Protein AF-A0A3R7QBM5-F1 (afdb_monomer_lite)

Structure (mmCIF, N/CA/C/O backbone):
data_AF-A0A3R7QBM5-F1
#
_entry.id   AF-A0A3R7QBM5-F1
#
loop_
_atom_site.group_PDB
_atom_site.id
_atom_site.type_symbol
_atom_site.label_atom_id
_atom_site.label_alt_id
_atom_site.label_comp_id
_atom_site.label_asym_id
_atom_site.label_entity_id
_atom_site.label_seq_id
_atom_site.pdbx_PDB_ins_code
_atom_site.Cartn_x
_atom_site.Cartn_y
_atom_site.Cartn_z
_atom_site.occupancy
_atom_site.B_iso_or_equiv
_atom_site.auth_seq_id
_atom_site.auth_comp_id
_atom_site.auth_asym_id
_atom_site.auth_atom_id
_atom_site.pdbx_PDB_model_num
ATOM 1 N N . MET A 1 1 ? -7.820 -0.846 78.772 1.00 35.69 1 MET A N 1
ATOM 2 C CA . MET A 1 1 ? -8.471 -0.687 77.453 1.00 35.69 1 MET A CA 1
ATOM 3 C C . MET A 1 1 ? -7.367 -0.637 76.406 1.00 35.69 1 MET A C 1
ATOM 5 O O . MET A 1 1 ? -6.556 0.274 76.469 1.00 35.69 1 MET A O 1
ATOM 9 N N . LYS A 1 2 ? -7.233 -1.664 75.554 1.00 39.41 2 LYS A N 1
ATOM 10 C CA . LYS A 1 2 ? -6.201 -1.729 74.503 1.00 39.41 2 LYS A CA 1
ATOM 11 C C . LYS A 1 2 ? -6.844 -1.338 73.176 1.00 39.41 2 LYS A C 1
ATOM 13 O O . LYS A 1 2 ? -7.669 -2.077 72.651 1.00 39.41 2 LYS A O 1
ATOM 18 N N . THR A 1 3 ? -6.501 -0.156 72.689 1.00 47.09 3 THR A N 1
ATOM 19 C CA . THR A 1 3 ? -6.939 0.391 71.407 1.00 47.09 3 THR A CA 1
ATOM 20 C C . THR A 1 3 ? -6.152 -0.305 70.298 1.00 47.09 3 THR A C 1
ATOM 22 O O . THR A 1 3 ? -4.968 -0.038 70.112 1.00 47.09 3 THR A O 1
ATOM 25 N N . SER A 1 4 ? -6.784 -1.246 69.595 1.00 49.91 4 SER A N 1
ATOM 26 C CA . SER A 1 4 ? -6.208 -1.844 68.388 1.00 49.91 4 SER A CA 1
ATOM 27 C C . SER A 1 4 ? -6.350 -0.866 67.225 1.00 49.91 4 SER A C 1
ATOM 29 O O . SER A 1 4 ? -7.455 -0.595 66.763 1.00 49.91 4 SER A O 1
ATOM 31 N N . LEU A 1 5 ? -5.219 -0.337 66.763 1.00 55.00 5 LEU A N 1
ATOM 32 C CA . LEU A 1 5 ? -5.103 0.414 65.517 1.00 55.00 5 LEU A CA 1
ATOM 33 C C . LEU A 1 5 ? -5.182 -0.567 64.341 1.00 55.00 5 LEU A C 1
ATOM 35 O O . LEU A 1 5 ? -4.254 -1.338 64.104 1.00 55.00 5 LEU A O 1
ATOM 39 N N . LEU A 1 6 ? -6.299 -0.543 63.612 1.00 54.53 6 LEU A N 1
ATOM 40 C CA . LEU A 1 6 ? -6.401 -1.177 62.300 1.00 54.53 6 LEU A CA 1
ATOM 41 C C . LEU A 1 6 ? -5.617 -0.337 61.284 1.00 54.53 6 LEU A C 1
ATOM 43 O O . LEU A 1 6 ? -6.051 0.741 60.885 1.00 54.53 6 LEU A O 1
ATOM 47 N N . PHE A 1 7 ? -4.466 -0.849 60.858 1.00 49.22 7 PHE A N 1
ATOM 48 C CA . PHE A 1 7 ? -3.765 -0.370 59.671 1.00 49.22 7 PHE A CA 1
ATOM 49 C C . PHE A 1 7 ? -4.518 -0.850 58.420 1.00 49.22 7 PHE A C 1
ATOM 51 O O . PHE A 1 7 ? -4.496 -2.037 58.098 1.00 49.22 7 PHE A O 1
ATOM 58 N N . LEU A 1 8 ? -5.181 0.065 57.705 1.00 57.47 8 LEU A N 1
ATOM 59 C CA . LEU A 1 8 ? -5.622 -0.179 56.330 1.00 57.47 8 LEU A CA 1
ATOM 60 C C . LEU A 1 8 ? -4.413 -0.040 55.398 1.00 57.47 8 LEU A C 1
ATOM 62 O O . LEU A 1 8 ? -3.923 1.063 55.163 1.00 57.47 8 LEU A O 1
ATOM 66 N N . ALA A 1 9 ? -3.940 -1.157 54.851 1.00 60.88 9 ALA A N 1
ATOM 67 C CA . ALA A 1 9 ? -3.005 -1.146 53.736 1.00 60.88 9 ALA A CA 1
ATOM 68 C C . ALA A 1 9 ? -3.774 -0.808 52.447 1.00 60.88 9 ALA A C 1
ATOM 70 O O . ALA A 1 9 ? -4.505 -1.642 51.915 1.00 60.88 9 ALA A O 1
ATOM 71 N N . LEU A 1 10 ? -3.626 0.424 51.949 1.00 57.50 10 LEU A N 1
ATOM 72 C CA . LEU A 1 10 ? -4.035 0.786 50.591 1.00 57.50 10 LEU A CA 1
ATOM 73 C C . LEU A 1 10 ? -3.045 0.140 49.608 1.00 57.50 10 LEU A C 1
ATOM 75 O O . LEU A 1 10 ? -1.948 0.649 49.384 1.00 57.50 10 LEU A O 1
ATOM 79 N N . THR A 1 11 ? -3.411 -0.996 49.023 1.00 62.44 11 THR A N 1
ATOM 80 C CA . THR A 1 11 ? -2.693 -1.549 47.872 1.00 62.44 11 THR A CA 1
ATOM 81 C C . THR A 1 11 ? -3.053 -0.732 46.634 1.00 62.44 11 THR A C 1
ATOM 83 O O . THR A 1 11 ? -4.161 -0.848 46.108 1.00 62.44 11 THR A O 1
ATOM 86 N N . ALA A 1 12 ? -2.128 0.105 46.165 1.00 61.88 12 ALA A N 1
ATOM 87 C CA . ALA A 1 12 ? -2.228 0.716 44.847 1.00 61.88 12 ALA A CA 1
ATOM 88 C C . ALA A 1 12 ? -2.114 -0.394 43.788 1.00 61.88 12 ALA A C 1
ATOM 90 O O . ALA A 1 12 ? -1.044 -0.969 43.593 1.00 61.88 12 ALA A O 1
ATOM 91 N N . PHE A 1 13 ? -3.222 -0.723 43.122 1.00 53.91 13 PHE A N 1
ATOM 92 C CA . PHE A 1 13 ? -3.190 -1.544 41.915 1.00 53.91 13 PHE A CA 1
ATOM 93 C C . PHE A 1 13 ? -2.553 -0.710 40.804 1.00 53.91 13 PHE A C 1
ATOM 95 O O . PHE A 1 13 ? -3.222 0.089 40.153 1.00 53.91 13 PHE A O 1
ATOM 102 N N . VAL A 1 14 ? -1.247 -0.871 40.599 1.00 60.59 14 VAL A N 1
ATOM 103 C CA . VAL A 1 14 ? -0.618 -0.452 39.348 1.00 60.59 14 VAL A CA 1
ATOM 104 C C . VAL A 1 14 ? -1.193 -1.381 38.286 1.00 60.59 14 VAL A C 1
ATOM 106 O O . VAL A 1 14 ? -0.885 -2.573 38.274 1.00 60.59 14 VAL A O 1
ATOM 109 N N . ALA A 1 15 ? -2.093 -0.870 37.445 1.00 60.19 15 ALA A N 1
ATOM 110 C CA . ALA A 1 15 ? -2.454 -1.557 36.218 1.00 60.19 15 ALA A CA 1
ATOM 111 C C . ALA A 1 15 ? -1.154 -1.705 35.425 1.00 60.19 15 ALA A C 1
ATOM 113 O O . ALA A 1 15 ? -0.627 -0.729 34.901 1.00 60.19 15 ALA A O 1
ATOM 114 N N . ALA A 1 16 ? -0.564 -2.898 35.447 1.00 56.47 16 ALA A N 1
ATOM 115 C CA . ALA A 1 16 ? 0.567 -3.201 34.597 1.00 56.47 16 ALA A CA 1
ATOM 116 C C . ALA A 1 16 ? 0.051 -3.105 33.161 1.00 56.47 16 ALA A C 1
ATOM 118 O O . ALA A 1 16 ? -0.663 -4.007 32.713 1.00 56.47 16 ALA A O 1
ATOM 119 N N . ASP A 1 17 ? 0.350 -1.994 32.486 1.00 64.38 17 ASP A N 1
ATOM 120 C CA . ASP A 1 17 ? 0.131 -1.848 31.053 1.00 64.38 17 ASP A CA 1
ATOM 121 C C . ASP A 1 17 ? 0.851 -3.014 30.382 1.00 64.38 17 ASP A C 1
ATOM 123 O O . ASP A 1 17 ? 2.082 -3.094 30.338 1.00 64.38 17 ASP A O 1
ATOM 127 N N . LYS A 1 18 ? 0.066 -4.005 29.959 1.00 82.56 18 LYS A N 1
ATOM 128 C CA . LYS A 1 18 ? 0.596 -5.157 29.247 1.00 82.56 18 LYS A CA 1
ATOM 129 C C . LYS A 1 18 ? 1.161 -4.640 27.933 1.00 82.56 18 LYS A C 1
ATOM 131 O O . LYS A 1 18 ? 0.502 -3.874 27.234 1.00 82.56 18 LYS A O 1
ATOM 136 N N . ILE A 1 19 ? 2.372 -5.079 27.610 1.00 88.12 19 ILE A N 1
ATOM 137 C CA . ILE A 1 19 ? 3.009 -4.781 26.328 1.00 88.12 19 ILE A CA 1
ATOM 138 C C . ILE A 1 19 ? 2.036 -5.190 25.203 1.00 88.12 19 ILE A C 1
ATOM 140 O O . ILE A 1 19 ? 1.515 -6.311 25.261 1.00 88.12 19 ILE A O 1
ATOM 144 N N . PRO A 1 20 ? 1.757 -4.314 24.217 1.00 91.06 20 PRO A N 1
ATOM 145 C CA . PRO A 1 20 ? 0.873 -4.651 23.108 1.00 91.06 20 PRO A CA 1
ATOM 146 C C . PRO A 1 20 ? 1.364 -5.876 22.332 1.00 91.06 20 PRO A C 1
ATOM 148 O O . PRO A 1 20 ? 2.563 -6.092 22.181 1.00 91.06 20 PRO A O 1
ATOM 151 N N . ASP A 1 21 ? 0.432 -6.655 21.792 1.00 92.12 21 ASP A N 1
ATOM 152 C CA . ASP A 1 21 ? 0.699 -7.909 21.074 1.00 92.12 21 ASP A CA 1
ATOM 153 C C . ASP A 1 21 ? 1.535 -7.741 19.795 1.00 92.12 21 ASP A C 1
ATOM 155 O O . ASP A 1 21 ? 2.274 -8.647 19.414 1.00 92.12 21 ASP A O 1
ATOM 159 N N . PHE A 1 22 ? 1.464 -6.575 19.154 1.00 92.56 22 PHE A N 1
ATOM 160 C CA . PHE A 1 22 ? 2.282 -6.235 17.989 1.00 92.56 22 PHE A CA 1
ATOM 161 C C . PHE A 1 22 ? 3.742 -5.877 18.335 1.00 92.56 22 PHE A C 1
ATOM 163 O O . PHE A 1 22 ? 4.554 -5.708 17.425 1.00 92.56 22 PHE A O 1
ATOM 170 N N . VAL A 1 23 ? 4.102 -5.763 19.621 1.00 94.81 23 VAL A N 1
ATOM 171 C CA . VAL A 1 23 ? 5.487 -5.548 20.069 1.00 94.81 23 VAL A CA 1
ATOM 172 C C . VAL A 1 23 ? 6.115 -6.900 20.402 1.00 94.81 23 VAL A C 1
ATOM 174 O O . VAL A 1 23 ? 5.892 -7.473 21.468 1.00 94.81 23 VAL A O 1
ATOM 177 N N . VAL A 1 24 ? 6.924 -7.411 19.474 1.00 93.94 24 VAL A N 1
ATOM 178 C CA . VAL A 1 24 ? 7.514 -8.753 19.557 1.00 93.94 24 VAL A CA 1
ATOM 179 C C . VAL A 1 24 ? 9.024 -8.663 19.824 1.00 93.94 24 VAL A C 1
ATOM 181 O O . VAL A 1 24 ? 9.701 -7.850 19.192 1.00 93.94 24 VAL A O 1
ATOM 184 N N . PRO A 1 25 ? 9.590 -9.484 20.733 1.00 96.06 25 PRO A N 1
ATOM 185 C CA . PRO A 1 25 ? 11.034 -9.534 20.952 1.00 96.06 25 PRO A CA 1
ATOM 186 C C . PRO A 1 25 ? 11.817 -9.967 19.704 1.00 96.06 25 PRO A C 1
ATOM 188 O O . PRO A 1 25 ? 11.382 -10.842 18.959 1.00 96.06 25 PRO A O 1
ATOM 191 N N . GLY A 1 26 ? 13.031 -9.436 19.541 1.00 96.12 26 GLY A N 1
ATOM 192 C CA . GLY A 1 26 ? 13.956 -9.824 18.473 1.00 96.12 26 GLY A CA 1
ATOM 193 C C . GLY A 1 26 ? 14.118 -8.759 17.389 1.00 96.12 26 GLY A C 1
ATOM 194 O O . GLY A 1 26 ? 13.869 -7.579 17.616 1.00 96.12 26 GLY A O 1
ATOM 195 N N . LYS A 1 27 ? 14.609 -9.182 16.220 1.00 96.38 27 LYS A N 1
ATOM 196 C CA . LYS A 1 27 ? 14.750 -8.339 15.023 1.00 96.38 27 LYS A CA 1
ATOM 197 C C . LYS A 1 27 ? 13.668 -8.700 14.008 1.00 96.38 27 LYS A C 1
ATOM 199 O O . LYS A 1 27 ? 13.160 -9.820 14.034 1.00 96.38 27 LYS A O 1
ATOM 204 N N . CYS A 1 28 ? 13.370 -7.782 13.089 1.00 96.06 28 CYS A N 1
ATOM 205 C CA . CYS A 1 28 ? 12.503 -8.076 11.951 1.00 96.06 28 CYS A CA 1
ATOM 206 C C . CYS A 1 28 ? 13.037 -9.285 11.159 1.00 96.06 28 CYS A C 1
ATOM 208 O O . CYS A 1 28 ? 14.259 -9.422 11.011 1.00 96.06 28 CYS A O 1
ATOM 210 N N . PRO A 1 29 ? 12.152 -10.168 10.661 1.00 96.06 29 PRO A N 1
ATOM 211 C CA . PRO A 1 29 ? 12.565 -11.292 9.835 1.00 96.06 29 PRO A CA 1
ATOM 212 C C . PRO A 1 29 ? 13.243 -10.791 8.560 1.00 96.06 29 PRO A C 1
ATOM 214 O O . PRO A 1 29 ? 12.874 -9.755 8.008 1.00 96.06 29 PRO A O 1
ATOM 217 N N . HIS A 1 30 ? 14.230 -11.543 8.082 1.00 96.12 30 HIS A N 1
ATOM 218 C CA . HIS A 1 30 ? 14.859 -11.239 6.806 1.00 96.12 30 HIS A CA 1
ATOM 219 C C . HIS A 1 30 ? 13.891 -11.561 5.661 1.00 96.12 30 HIS A C 1
ATOM 221 O O . HIS A 1 30 ? 13.428 -12.695 5.538 1.00 96.12 30 HIS A O 1
ATOM 227 N N . VAL A 1 31 ? 13.609 -10.560 4.830 1.00 95.94 31 VAL A N 1
ATOM 228 C CA . VAL A 1 31 ? 12.836 -10.672 3.591 1.00 95.94 31 VAL A CA 1
ATOM 229 C C . VAL A 1 31 ? 13.765 -10.288 2.443 1.00 95.94 31 VAL A C 1
ATOM 231 O O . VAL A 1 31 ? 14.516 -9.320 2.559 1.00 95.94 31 VAL A O 1
ATOM 234 N N . ASP A 1 32 ? 13.733 -11.035 1.339 1.00 95.81 32 ASP A N 1
ATOM 235 C CA . ASP A 1 32 ? 14.510 -10.702 0.138 1.00 95.81 32 ASP A CA 1
ATOM 236 C C . ASP A 1 32 ? 13.849 -9.546 -0.632 1.00 95.81 32 ASP A C 1
ATOM 238 O O . ASP A 1 32 ? 13.216 -9.721 -1.676 1.00 95.81 32 ASP A O 1
ATOM 242 N N . GLU A 1 33 ? 13.950 -8.348 -0.056 1.00 95.75 33 GLU A N 1
ATOM 243 C CA . GLU A 1 33 ? 13.311 -7.131 -0.555 1.00 95.75 33 GLU A CA 1
ATOM 244 C C . GLU A 1 33 ? 13.744 -6.799 -1.984 1.00 95.75 33 GLU A C 1
ATOM 246 O O . GLU A 1 33 ? 12.908 -6.463 -2.819 1.00 95.75 33 GLU A O 1
ATOM 251 N N . ARG A 1 34 ? 15.034 -6.961 -2.305 1.00 96.12 34 ARG A N 1
ATOM 252 C CA . ARG A 1 34 ? 15.571 -6.613 -3.627 1.00 96.12 34 ARG A CA 1
ATOM 253 C C . ARG A 1 34 ? 14.957 -7.458 -4.732 1.00 96.12 34 ARG A C 1
ATOM 255 O O . ARG A 1 34 ? 14.436 -6.893 -5.695 1.00 96.12 34 ARG A O 1
ATOM 262 N N . SER A 1 35 ? 14.986 -8.780 -4.585 1.00 97.31 35 SER A N 1
ATOM 263 C CA . SER A 1 35 ? 14.428 -9.677 -5.598 1.00 97.31 35 SER A CA 1
ATOM 264 C C . SER A 1 35 ? 12.923 -9.457 -5.765 1.00 97.31 35 SER A C 1
ATOM 266 O O . SER A 1 35 ? 12.428 -9.384 -6.892 1.00 97.31 35 SER A O 1
ATOM 268 N N . LEU A 1 36 ? 12.191 -9.293 -4.656 1.00 96.25 36 LEU A N 1
ATOM 269 C CA . LEU A 1 36 ? 10.751 -9.024 -4.688 1.00 96.25 36 LEU A CA 1
ATOM 270 C C . LEU A 1 36 ? 10.436 -7.689 -5.369 1.00 96.25 36 LEU A C 1
ATOM 272 O O . LEU A 1 36 ? 9.542 -7.624 -6.212 1.00 96.25 36 LEU A O 1
ATOM 276 N N . TYR A 1 37 ? 11.182 -6.634 -5.054 1.00 95.94 37 TYR A N 1
ATOM 277 C CA . TYR A 1 37 ? 10.988 -5.315 -5.646 1.00 95.94 37 TYR A CA 1
ATOM 278 C C . TYR A 1 37 ? 11.217 -5.327 -7.157 1.00 95.94 37 TYR A C 1
ATOM 280 O O . TYR A 1 37 ? 10.385 -4.831 -7.920 1.00 95.94 37 TYR A O 1
ATOM 288 N N . GLU A 1 38 ? 12.304 -5.949 -7.615 1.00 95.81 38 GLU A N 1
ATOM 289 C CA . GLU A 1 38 ? 12.598 -6.085 -9.042 1.00 95.81 38 GLU A CA 1
ATOM 290 C C . GLU A 1 38 ? 11.527 -6.902 -9.775 1.00 95.81 38 GLU A C 1
ATOM 292 O O . GLU A 1 38 ? 11.108 -6.520 -10.873 1.00 95.81 38 GLU A O 1
ATOM 297 N N . GLN A 1 39 ? 11.031 -7.974 -9.149 1.00 96.75 39 GLN A N 1
ATOM 298 C CA . GLN A 1 39 ? 9.956 -8.806 -9.687 1.00 96.75 39 GLN A CA 1
ATOM 299 C C . GLN A 1 39 ? 8.617 -8.057 -9.779 1.00 96.75 39 GLN A C 1
ATOM 301 O O . GLN A 1 39 ? 7.859 -8.267 -10.731 1.00 96.75 39 GLN A O 1
ATOM 306 N N . GLN A 1 40 ? 8.299 -7.196 -8.807 1.00 95.56 40 GLN A N 1
ATOM 307 C CA . GLN A 1 40 ? 7.007 -6.504 -8.745 1.00 95.56 40 GLN A CA 1
ATOM 308 C C . GLN A 1 40 ? 6.964 -5.190 -9.521 1.00 95.56 40 GLN A C 1
ATOM 310 O O . GLN A 1 40 ? 5.899 -4.835 -10.026 1.00 95.56 40 GLN A O 1
ATOM 315 N N . ARG A 1 41 ? 8.100 -4.514 -9.716 1.00 94.00 41 ARG A N 1
ATOM 316 C CA . ARG A 1 41 ? 8.188 -3.272 -10.499 1.00 94.00 41 ARG A CA 1
ATOM 317 C C . ARG A 1 41 ? 7.446 -3.312 -11.850 1.00 94.00 41 ARG A C 1
ATOM 319 O O . ARG A 1 41 ? 6.675 -2.388 -12.110 1.00 94.00 41 ARG A O 1
ATOM 326 N N . PRO A 1 42 ? 7.584 -4.345 -12.710 1.00 96.81 42 PRO A N 1
ATOM 327 C CA . PRO A 1 42 ? 6.827 -4.415 -13.968 1.00 96.81 42 PRO A CA 1
ATOM 328 C C . PRO A 1 42 ? 5.319 -4.677 -13.787 1.00 96.81 42 PRO A C 1
ATOM 330 O O . PRO A 1 42 ? 4.549 -4.498 -14.729 1.00 96.81 42 PRO A O 1
ATOM 333 N N . ASN A 1 43 ? 4.877 -5.103 -12.602 1.00 97.25 43 ASN A N 1
ATOM 334 C CA . ASN A 1 43 ? 3.481 -5.407 -12.292 1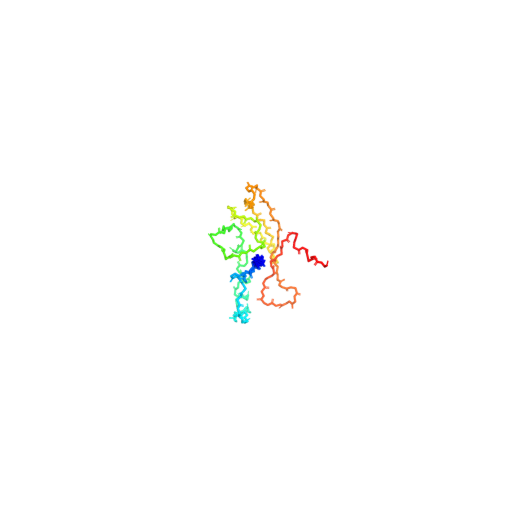.00 97.25 43 ASN A CA 1
ATOM 335 C C . ASN A 1 43 ? 2.750 -4.264 -11.576 1.00 97.25 43 ASN A C 1
ATOM 337 O O . ASN A 1 43 ? 1.543 -4.381 -11.370 1.00 97.25 43 ASN A O 1
ATOM 341 N N . HIS A 1 44 ? 3.414 -3.147 -11.256 1.00 96.44 44 HIS A N 1
ATOM 342 C CA . HIS A 1 44 ? 2.767 -2.006 -10.601 1.00 96.44 44 HIS A CA 1
ATOM 343 C C . HIS A 1 44 ? 1.471 -1.540 -11.298 1.00 96.44 44 HIS A C 1
ATOM 345 O O . HIS A 1 44 ? 0.463 -1.394 -10.606 1.00 96.44 44 HIS A O 1
ATOM 351 N N . PRO A 1 45 ? 1.404 -1.410 -12.643 1.00 97.19 45 PRO A N 1
ATOM 352 C CA . PRO A 1 45 ? 0.153 -1.038 -13.306 1.00 97.19 45 PRO A CA 1
ATOM 353 C C . PRO A 1 45 ? -0.983 -2.047 -13.093 1.00 97.19 45 PRO A C 1
ATOM 355 O O . PRO A 1 45 ? -2.144 -1.660 -13.059 1.00 97.19 45 PRO A O 1
ATOM 358 N N . LYS A 1 46 ? -0.663 -3.339 -12.936 1.00 98.00 46 LYS A N 1
ATOM 359 C CA . LYS A 1 46 ? -1.655 -4.402 -12.700 1.00 98.00 46 LYS A CA 1
ATOM 360 C C . LYS A 1 46 ? -2.141 -4.444 -11.251 1.00 98.00 46 LYS A C 1
ATOM 362 O O . LYS A 1 46 ? -3.199 -5.003 -10.995 1.00 98.00 46 LYS A O 1
ATOM 367 N N . TYR A 1 47 ? -1.358 -3.900 -10.320 1.00 98.25 47 TYR A N 1
ATOM 368 C CA . TYR A 1 47 ? -1.729 -3.793 -8.910 1.00 98.25 47 TYR A CA 1
ATOM 369 C C . TYR A 1 47 ? -2.693 -2.624 -8.645 1.00 98.25 47 TYR A C 1
ATOM 371 O O . TYR A 1 47 ? -3.401 -2.623 -7.637 1.00 98.25 47 TYR A O 1
ATOM 379 N N . ALA A 1 48 ? -2.737 -1.636 -9.547 1.00 98.06 48 ALA A N 1
ATOM 380 C CA . ALA A 1 48 ? -3.724 -0.563 -9.497 1.00 98.06 48 ALA A CA 1
ATOM 381 C C . ALA A 1 48 ? -5.161 -1.118 -9.516 1.00 98.06 48 ALA A C 1
ATOM 383 O O . ALA A 1 48 ? -5.425 -2.209 -10.023 1.00 98.06 48 ALA A O 1
ATOM 384 N N . GLY A 1 49 ? -6.098 -0.346 -8.976 1.00 98.44 49 GLY A N 1
ATOM 385 C CA . GLY A 1 49 ? -7.488 -0.749 -8.805 1.00 98.44 49 GLY A CA 1
ATOM 386 C C . GLY A 1 49 ? -7.913 -0.768 -7.341 1.00 98.44 49 GLY A C 1
ATOM 387 O O . GLY A 1 49 ? -7.355 -0.066 -6.499 1.00 98.44 49 GLY A O 1
ATOM 388 N N . VAL A 1 50 ? -8.957 -1.541 -7.051 1.00 98.69 50 VAL A N 1
ATOM 389 C CA . VAL A 1 50 ? -9.641 -1.531 -5.755 1.00 98.69 50 VAL A CA 1
ATOM 390 C C . VAL A 1 50 ? -9.286 -2.774 -4.953 1.00 98.69 50 VAL A C 1
ATOM 392 O O . VAL A 1 50 ? -9.488 -3.893 -5.418 1.00 98.69 50 VAL A O 1
ATOM 395 N N . TRP A 1 51 ? -8.846 -2.559 -3.718 1.00 98.69 51 TRP A N 1
ATOM 396 C CA . TRP A 1 51 ? -8.530 -3.598 -2.748 1.00 98.69 51 TRP A CA 1
ATOM 397 C C . TRP A 1 51 ? -9.362 -3.415 -1.480 1.00 98.69 51 TRP A C 1
ATOM 399 O O . TRP A 1 51 ? -9.484 -2.308 -0.955 1.00 98.69 51 TRP A O 1
ATOM 409 N N . TYR A 1 52 ? -9.922 -4.513 -0.981 1.00 98.56 52 TYR A N 1
ATOM 410 C CA . TYR A 1 52 ? -10.686 -4.540 0.264 1.00 98.56 52 TYR A CA 1
ATOM 411 C C . TYR A 1 52 ? -9.851 -5.191 1.365 1.00 98.56 52 TYR A C 1
ATOM 413 O O . TYR A 1 52 ? -9.251 -6.244 1.147 1.00 98.56 52 TYR A O 1
ATOM 421 N N . GLU A 1 53 ? -9.811 -4.573 2.544 1.00 98.25 53 GLU A N 1
ATOM 422 C CA . GLU A 1 53 ? -9.140 -5.159 3.707 1.00 98.25 53 GLU A CA 1
ATOM 423 C C . GLU A 1 53 ? -10.027 -6.264 4.290 1.00 98.25 53 GLU A C 1
ATOM 425 O O . GLU A 1 53 ? -11.101 -5.997 4.828 1.00 98.25 53 GLU A O 1
ATOM 430 N N . ILE A 1 54 ? -9.598 -7.519 4.143 1.00 97.69 54 ILE A N 1
ATOM 431 C CA . ILE A 1 54 ? -10.331 -8.680 4.673 1.00 97.69 54 ILE A CA 1
ATOM 432 C C . ILE A 1 54 ? -9.957 -8.943 6.134 1.00 97.69 54 ILE A C 1
ATOM 434 O O . ILE A 1 54 ? -10.802 -9.335 6.936 1.00 97.69 54 ILE A O 1
ATOM 438 N N . ALA A 1 55 ? -8.687 -8.730 6.474 1.00 96.38 55 ALA A N 1
ATOM 439 C CA . ALA A 1 55 ? -8.155 -8.856 7.819 1.00 96.38 55 ALA A CA 1
ATOM 440 C C . ALA A 1 55 ? -6.879 -8.018 7.955 1.00 96.38 55 ALA A C 1
ATOM 442 O O . ALA A 1 55 ? -6.150 -7.815 6.982 1.00 96.38 55 ALA A O 1
ATOM 443 N N . ILE A 1 56 ? -6.594 -7.586 9.179 1.00 95.81 56 ILE A N 1
ATOM 444 C CA . ILE A 1 56 ? -5.378 -6.871 9.558 1.00 95.81 56 ILE A CA 1
ATOM 445 C C . ILE A 1 56 ? -4.971 -7.318 10.965 1.00 95.81 56 ILE A C 1
ATOM 447 O O . ILE A 1 56 ? -5.824 -7.660 11.788 1.00 95.81 56 ILE A O 1
ATOM 451 N N . THR A 1 57 ? -3.672 -7.349 11.251 1.00 95.38 57 THR A N 1
ATOM 452 C CA . THR A 1 57 ? -3.181 -7.478 12.629 1.00 95.38 57 THR A CA 1
ATOM 453 C C . THR A 1 57 ? -3.517 -6.219 13.432 1.00 95.38 57 THR A C 1
ATOM 455 O O . THR A 1 57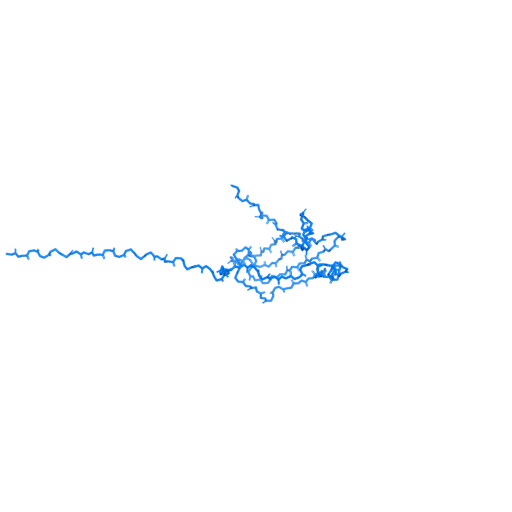 ? -3.913 -5.195 12.872 1.00 95.38 57 THR A O 1
ATOM 458 N N . ASN A 1 58 ? -3.375 -6.272 14.758 1.00 93.75 58 ASN A N 1
ATOM 459 C CA . ASN A 1 58 ? -3.625 -5.103 15.595 1.00 93.75 58 ASN A CA 1
ATOM 460 C C . ASN A 1 58 ? -2.765 -3.911 15.133 1.00 93.75 58 ASN A C 1
ATOM 462 O O . ASN A 1 58 ? -1.536 -3.987 15.124 1.00 93.75 58 ASN A O 1
ATOM 466 N N . ASN A 1 59 ? -3.426 -2.828 14.718 1.00 94.19 59 ASN A N 1
ATOM 467 C CA . ASN A 1 59 ? -2.786 -1.651 14.149 1.00 94.19 59 ASN A CA 1
ATOM 468 C C . ASN A 1 59 ? -3.377 -0.375 14.779 1.00 94.19 59 ASN A C 1
ATOM 470 O O . ASN A 1 59 ? -4.526 -0.011 14.476 1.00 94.19 59 ASN A O 1
ATOM 474 N N . PRO A 1 60 ? -2.615 0.329 15.639 1.00 92.50 60 PRO A N 1
ATOM 475 C CA . PRO A 1 60 ? -3.078 1.562 16.270 1.00 92.50 60 PRO A CA 1
ATOM 476 C C . PRO A 1 60 ? -3.162 2.745 15.291 1.00 92.50 60 PRO A C 1
ATOM 478 O O . PRO A 1 60 ? -3.860 3.713 15.576 1.00 92.50 60 PRO A O 1
ATOM 481 N N . TYR A 1 61 ? -2.506 2.662 14.131 1.00 93.38 61 TYR A N 1
ATOM 482 C CA . TYR A 1 61 ? -2.453 3.724 13.122 1.00 93.38 61 TYR A CA 1
ATOM 483 C C . TYR A 1 61 ? -3.587 3.644 12.085 1.00 93.38 61 TYR A C 1
ATOM 485 O O . TYR A 1 61 ? -3.858 4.622 11.385 1.00 93.38 61 TYR A O 1
ATOM 493 N N . GLN A 1 62 ? -4.265 2.496 11.969 1.00 95.19 62 GLN A N 1
ATOM 494 C CA . GLN A 1 62 ? -5.414 2.328 11.076 1.00 95.19 62 GLN A CA 1
ATOM 495 C C . GLN A 1 62 ? -6.637 3.052 11.659 1.00 95.19 62 GLN A C 1
ATOM 497 O O . GLN A 1 62 ? -7.164 2.666 12.701 1.00 95.19 62 GLN A O 1
ATOM 502 N N . LEU A 1 63 ? -7.095 4.107 10.985 1.00 95.75 63 LEU A N 1
ATOM 503 C CA . LEU A 1 63 ? -8.221 4.932 11.444 1.00 95.75 63 LEU A CA 1
ATOM 504 C C . LEU A 1 63 ? -9.570 4.452 10.894 1.00 95.75 63 LEU A C 1
ATOM 506 O O . LEU A 1 63 ? -10.602 4.665 11.535 1.00 95.75 63 LEU A O 1
ATOM 510 N N . ILE A 1 64 ? -9.565 3.783 9.738 1.00 97.00 64 ILE A N 1
ATOM 511 C CA . ILE A 1 64 ? -10.764 3.221 9.114 1.00 97.00 64 ILE A CA 1
ATOM 512 C C . ILE A 1 64 ? -10.955 1.807 9.668 1.00 97.00 64 ILE A C 1
ATOM 514 O O . ILE A 1 64 ? -10.088 0.956 9.514 1.00 97.00 64 ILE A O 1
ATOM 518 N N . ARG A 1 65 ? -12.070 1.556 10.358 1.00 96.81 65 ARG A N 1
ATOM 519 C CA . ARG A 1 65 ? -12.319 0.315 11.112 1.00 96.81 65 ARG A CA 1
ATOM 520 C C . ARG A 1 65 ? -13.236 -0.669 10.405 1.00 96.81 65 ARG A C 1
ATOM 522 O O . ARG A 1 65 ? -13.142 -1.863 10.663 1.00 96.81 65 ARG A O 1
ATOM 529 N N . GLN A 1 66 ? -14.142 -0.190 9.559 1.00 97.62 66 GLN A N 1
ATOM 530 C CA . GLN A 1 66 ? -15.069 -1.051 8.824 1.00 97.62 66 GLN A CA 1
ATOM 531 C C . GLN A 1 66 ? -15.163 -0.619 7.368 1.00 97.62 66 GLN A C 1
ATOM 533 O O . GLN A 1 66 ? -14.925 0.545 7.038 1.00 97.62 66 GLN A O 1
ATOM 538 N N . CYS A 1 67 ? -15.545 -1.565 6.508 1.00 97.88 67 CYS A N 1
ATOM 539 C CA . CYS A 1 67 ? -15.734 -1.333 5.077 1.00 97.88 67 CYS A CA 1
ATOM 540 C C . CYS A 1 67 ? -14.502 -0.692 4.411 1.00 97.88 67 CYS A C 1
ATOM 542 O O . CYS A 1 67 ? -14.652 0.162 3.539 1.00 97.88 67 CYS A O 1
ATOM 544 N N . VAL A 1 68 ? -13.295 -1.083 4.843 1.00 98.56 68 VAL A N 1
ATOM 545 C CA . VAL A 1 68 ? -12.037 -0.515 4.348 1.00 98.56 68 VAL A CA 1
ATOM 546 C C . VAL A 1 68 ? -11.870 -0.878 2.874 1.00 98.56 68 VAL A C 1
ATOM 548 O O . VAL A 1 68 ? -11.682 -2.041 2.506 1.00 98.56 68 VAL A O 1
ATOM 551 N N . ARG A 1 69 ? -11.946 0.145 2.028 1.00 98.75 69 ARG A N 1
ATOM 552 C CA . ARG A 1 69 ? -11.767 0.072 0.580 1.00 98.75 69 ARG A CA 1
ATOM 553 C C . ARG A 1 69 ? -10.638 1.012 0.190 1.00 98.75 69 ARG A C 1
ATOM 555 O O . ARG A 1 69 ? -10.769 2.221 0.366 1.00 98.75 69 ARG A O 1
ATOM 562 N N . ASN A 1 70 ? -9.576 0.457 -0.378 1.00 98.69 70 ASN A N 1
ATOM 563 C CA . ASN A 1 70 ? -8.400 1.182 -0.839 1.00 98.69 70 ASN A CA 1
ATOM 564 C C . ASN A 1 70 ? -8.384 1.194 -2.368 1.00 98.69 70 ASN A C 1
ATOM 566 O O . ASN A 1 70 ? -8.363 0.140 -3.001 1.00 98.69 70 ASN A O 1
ATOM 570 N N . GLU A 1 71 ? -8.416 2.376 -2.967 1.00 98.81 71 GLU A N 1
ATOM 571 C CA . GLU A 1 71 ? -8.346 2.553 -4.414 1.00 98.81 71 GLU A CA 1
ATOM 572 C C . GLU A 1 71 ? -6.986 3.127 -4.797 1.00 98.81 71 GLU A C 1
ATOM 574 O O . GLU A 1 71 ? -6.618 4.212 -4.351 1.00 98.81 71 GLU A O 1
ATOM 579 N N . TYR A 1 72 ? -6.243 2.376 -5.605 1.00 98.69 72 TYR A N 1
ATOM 580 C CA . TYR A 1 72 ? -4.887 2.690 -6.030 1.00 98.69 72 TYR A CA 1
ATOM 581 C C . TYR A 1 72 ? -4.880 3.093 -7.500 1.00 98.69 72 TYR A C 1
ATOM 583 O O . TYR A 1 72 ? -5.295 2.319 -8.363 1.00 98.69 72 TYR A O 1
ATOM 591 N N . THR A 1 73 ? -4.308 4.255 -7.794 1.00 98.44 73 THR A N 1
ATOM 592 C CA . THR A 1 73 ? -4.072 4.725 -9.162 1.00 98.44 73 THR A CA 1
ATOM 593 C C . THR A 1 73 ? -2.577 4.876 -9.383 1.00 98.44 73 THR A C 1
ATOM 595 O O . THR A 1 73 ? -1.931 5.667 -8.697 1.00 98.44 73 THR A O 1
ATOM 598 N N . PHE A 1 74 ? -2.020 4.128 -10.335 1.00 98.25 74 PHE A N 1
ATOM 599 C CA . PHE A 1 74 ? -0.600 4.198 -10.675 1.00 98.25 74 PHE A CA 1
ATOM 600 C C . PHE A 1 74 ? -0.352 5.260 -11.754 1.00 98.25 74 PHE A C 1
ATOM 602 O O . PHE A 1 74 ? -0.946 5.189 -12.828 1.00 98.25 74 PHE A O 1
ATOM 609 N N . ASP A 1 75 ? 0.524 6.228 -11.482 1.00 96.81 75 ASP A N 1
ATOM 610 C CA . ASP A 1 75 ? 0.827 7.343 -12.399 1.00 96.81 75 ASP A CA 1
ATOM 611 C C . ASP A 1 75 ? 2.063 7.108 -13.288 1.00 96.81 75 ASP A C 1
ATOM 613 O O . ASP A 1 75 ? 2.485 7.991 -14.031 1.00 96.81 75 ASP A O 1
ATOM 617 N N . GLY A 1 76 ? 2.644 5.908 -13.217 1.00 96.06 76 GLY A N 1
ATOM 618 C CA . GLY A 1 76 ? 3.900 5.551 -13.878 1.00 96.06 76 GLY A CA 1
ATOM 619 C C . GLY A 1 76 ? 5.100 5.543 -12.932 1.00 96.06 76 GLY A C 1
ATOM 620 O O . GLY A 1 76 ? 6.082 4.858 -13.216 1.00 96.06 76 GLY A O 1
ATOM 621 N N . THR A 1 77 ? 5.005 6.221 -11.786 1.00 95.12 77 THR A N 1
ATOM 622 C CA . THR A 1 77 ? 6.112 6.345 -10.824 1.00 95.12 77 THR A CA 1
ATOM 623 C C . THR A 1 77 ? 5.708 5.900 -9.423 1.00 95.12 77 THR A C 1
ATOM 625 O O . THR A 1 77 ? 6.469 5.209 -8.746 1.00 95.12 77 THR A O 1
ATOM 628 N N . LYS A 1 78 ? 4.501 6.266 -8.992 1.00 97.06 78 LYS A N 1
ATOM 629 C CA . LYS A 1 78 ? 3.955 5.971 -7.667 1.00 97.06 78 LYS A CA 1
ATOM 630 C C . LYS A 1 78 ? 2.476 5.613 -7.757 1.00 97.06 78 LYS A C 1
ATOM 632 O O . LYS A 1 78 ? 1.830 5.783 -8.793 1.00 97.06 78 LYS A O 1
ATOM 637 N N . PHE A 1 79 ? 1.932 5.122 -6.652 1.00 98.56 79 PHE A N 1
ATOM 638 C CA . PHE A 1 79 ? 0.494 4.982 -6.482 1.00 98.56 79 PHE A CA 1
ATOM 639 C C . PHE A 1 79 ? -0.047 6.175 -5.710 1.00 98.56 79 PHE A C 1
ATOM 641 O O . PHE A 1 79 ? 0.467 6.504 -4.645 1.00 98.56 79 PHE A O 1
ATOM 648 N N . ASN A 1 80 ? -1.115 6.776 -6.213 1.00 98.31 80 ASN A N 1
ATOM 649 C CA . ASN A 1 80 ? -1.987 7.638 -5.429 1.00 98.31 80 ASN A CA 1
ATOM 650 C C . ASN A 1 80 ? -3.082 6.751 -4.835 1.00 98.31 80 ASN A C 1
ATOM 652 O O . ASN A 1 80 ? -3.683 5.953 -5.559 1.00 98.31 80 ASN A O 1
ATOM 656 N N . VAL A 1 81 ? -3.307 6.853 -3.528 1.00 98.44 81 VAL A N 1
ATOM 657 C CA . VAL A 1 81 ? -4.218 5.975 -2.792 1.00 98.44 81 VAL A CA 1
ATOM 658 C C . VAL A 1 81 ? -5.338 6.793 -2.187 1.00 98.44 81 VAL A C 1
ATOM 660 O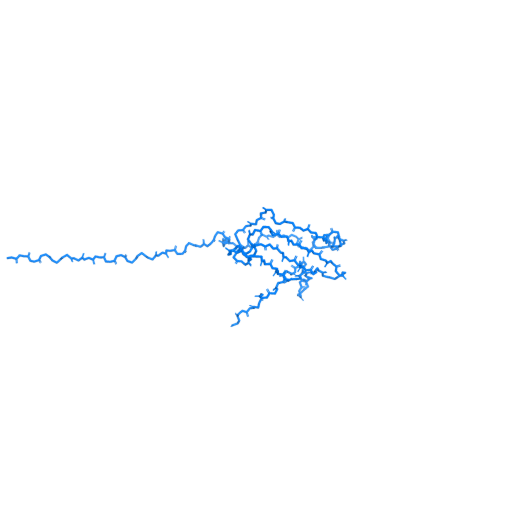 O . VAL A 1 81 ? -5.098 7.772 -1.481 1.00 98.44 81 VAL A O 1
ATOM 663 N N . ARG A 1 82 ? -6.571 6.362 -2.431 1.00 98.38 82 ARG A N 1
ATOM 664 C CA . ARG A 1 82 ? -7.751 6.872 -1.744 1.00 98.38 82 ARG A CA 1
ATOM 665 C C . ARG A 1 82 ? -8.389 5.742 -0.952 1.00 98.38 82 ARG A C 1
ATOM 667 O O . ARG A 1 82 ? -8.961 4.814 -1.524 1.00 98.38 82 ARG A O 1
ATOM 674 N N . SER A 1 83 ? -8.315 5.844 0.365 1.00 98.56 83 SER A N 1
ATOM 675 C CA . SER A 1 83 ? -8.902 4.886 1.296 1.00 98.56 83 SER A CA 1
ATOM 676 C C . SER A 1 83 ? -10.208 5.419 1.846 1.00 98.56 83 SER A C 1
ATOM 678 O O . SER A 1 83 ? -10.294 6.569 2.262 1.00 98.56 83 SER A O 1
ATOM 680 N N . THR A 1 84 ? -11.237 4.584 1.861 1.00 98.62 84 THR A N 1
ATOM 681 C CA . THR A 1 84 ? -12.576 4.938 2.344 1.00 98.62 84 THR A CA 1
ATOM 682 C C . THR A 1 84 ? -13.123 3.853 3.253 1.00 98.62 84 THR A C 1
ATOM 684 O O . THR A 1 84 ? -12.770 2.685 3.098 1.00 98.62 84 THR A O 1
ATOM 687 N N . GLY A 1 85 ? -14.003 4.233 4.171 1.00 98.44 85 GLY A N 1
ATOM 688 C CA . GLY A 1 85 ? -14.757 3.305 5.007 1.00 98.44 85 GLY A CA 1
ATOM 689 C C . GLY A 1 85 ? -15.384 4.036 6.186 1.00 98.44 85 GLY A C 1
ATOM 690 O O . GLY A 1 85 ? -15.744 5.207 6.066 1.00 98.44 85 GLY A O 1
ATOM 691 N N . ILE A 1 86 ? -15.505 3.351 7.317 1.00 98.25 86 ILE A N 1
ATOM 692 C CA . ILE A 1 86 ? -16.133 3.866 8.536 1.00 98.25 86 ILE A CA 1
ATOM 693 C C . ILE A 1 86 ? -15.101 3.928 9.666 1.00 98.25 86 ILE A C 1
ATOM 695 O O . ILE A 1 86 ? -14.375 2.957 9.884 1.00 98.25 86 ILE A O 1
ATOM 699 N N . ASP A 1 87 ? -15.024 5.052 10.380 1.00 96.81 87 ASP A N 1
ATOM 700 C CA . ASP A 1 87 ? -14.110 5.249 11.510 1.00 96.81 87 ASP A CA 1
ATOM 701 C C . ASP A 1 87 ? -14.576 4.530 12.792 1.00 96.81 87 ASP A C 1
ATOM 703 O O . ASP A 1 87 ? -15.650 3.928 12.857 1.00 96.81 87 ASP A O 1
ATOM 707 N N . ALA A 1 88 ? -13.768 4.601 13.854 1.00 95.50 88 ALA A N 1
ATOM 708 C CA . ALA A 1 88 ? -14.093 3.984 15.145 1.00 95.50 88 ALA A CA 1
ATOM 709 C C . ALA A 1 88 ? -15.364 4.546 15.819 1.00 95.50 88 ALA A C 1
ATOM 711 O O . ALA A 1 88 ? -15.883 3.930 16.747 1.00 95.50 88 ALA A O 1
ATOM 712 N N . ARG A 1 89 ? -15.865 5.705 15.373 1.00 96.75 89 ARG A N 1
ATOM 713 C CA . ARG A 1 89 ? -17.082 6.358 15.881 1.00 96.75 89 ARG A CA 1
ATOM 714 C C . ARG A 1 89 ? -18.306 6.060 15.012 1.00 96.75 89 ARG A C 1
ATOM 716 O O . ARG A 1 89 ? -19.379 6.584 15.294 1.00 96.75 89 ARG A O 1
ATOM 723 N N . GLY A 1 90 ? -18.163 5.257 13.956 1.00 97.25 90 GLY A N 1
ATOM 724 C CA . GLY A 1 90 ? -19.248 4.959 13.022 1.00 97.25 90 GLY A CA 1
ATOM 725 C C . GLY A 1 90 ? -19.450 6.014 11.928 1.00 97.25 90 GLY A C 1
ATOM 726 O O . GLY A 1 90 ? -20.434 5.937 11.197 1.00 97.25 90 GLY A O 1
ATOM 727 N N . SER A 1 91 ? -18.551 6.994 11.788 1.00 98.00 91 SER A N 1
ATOM 728 C CA . SER A 1 91 ? -18.656 8.040 10.761 1.00 98.00 91 SER A CA 1
ATOM 729 C C . SER A 1 91 ? -17.948 7.634 9.464 1.00 98.00 91 SER A C 1
ATOM 731 O O . SER A 1 91 ? -16.867 7.043 9.530 1.00 98.00 91 SER A O 1
ATOM 733 N N . PRO A 1 92 ? -18.478 7.986 8.277 1.00 98.12 92 PRO A N 1
ATOM 734 C CA . PRO A 1 92 ? -17.740 7.842 7.029 1.00 98.12 92 PRO A CA 1
ATOM 735 C C . PRO A 1 92 ? -16.422 8.621 7.064 1.00 98.12 92 PRO A C 1
ATOM 737 O O . PRO A 1 92 ? -16.385 9.783 7.465 1.00 98.12 92 PRO A O 1
ATOM 740 N N . MET A 1 93 ? -15.348 7.986 6.607 1.00 96.44 93 MET A N 1
ATOM 741 C CA . MET A 1 93 ? -14.010 8.564 6.544 1.00 96.44 93 MET A CA 1
ATOM 742 C C . MET A 1 93 ? -13.398 8.317 5.168 1.00 96.44 93 MET A C 1
ATOM 744 O O . MET A 1 93 ? -13.569 7.255 4.568 1.00 96.44 93 MET A O 1
ATOM 748 N N . THR A 1 94 ? -12.666 9.313 4.677 1.00 97.62 94 THR A N 1
ATOM 749 C CA . THR A 1 94 ? -11.749 9.183 3.543 1.00 97.62 94 THR A CA 1
ATOM 750 C C . THR A 1 94 ? -10.359 9.575 4.018 1.00 97.62 94 THR A C 1
ATOM 752 O O . THR A 1 94 ? -10.236 10.538 4.770 1.00 97.62 94 THR A O 1
ATOM 755 N N . ARG A 1 95 ? -9.340 8.833 3.585 1.00 97.06 95 ARG A N 1
ATOM 756 C CA . ARG A 1 95 ? -7.935 9.193 3.745 1.00 97.06 95 ARG A CA 1
ATOM 757 C C . ARG A 1 95 ? -7.234 9.162 2.401 1.00 97.06 95 ARG A C 1
ATOM 759 O O . ARG A 1 95 ? -7.373 8.187 1.661 1.00 97.06 95 ARG A O 1
ATOM 766 N N . ASN A 1 96 ? -6.469 10.202 2.110 1.00 97.75 96 ASN A N 1
ATOM 767 C CA . ASN A 1 96 ? -5.610 10.247 0.934 1.00 97.75 96 ASN A CA 1
ATOM 768 C C . ASN A 1 96 ? -4.172 9.903 1.316 1.00 97.75 96 ASN A C 1
ATOM 770 O O . ASN A 1 96 ? -3.678 10.294 2.376 1.00 97.75 96 ASN A O 1
ATOM 774 N N . GLY A 1 97 ? -3.506 9.169 0.438 1.00 97.06 97 GLY A N 1
ATOM 775 C CA . GLY A 1 97 ? -2.125 8.767 0.618 1.00 97.06 97 GLY A CA 1
ATOM 776 C C . GLY A 1 97 ? -1.431 8.478 -0.700 1.00 97.06 97 GLY A C 1
ATOM 777 O O . GLY A 1 97 ? -1.986 8.638 -1.789 1.00 97.06 97 GLY A O 1
ATOM 778 N N . GLN A 1 98 ? -0.190 8.038 -0.588 1.00 97.62 98 GLN A N 1
ATOM 779 C CA . GLN A 1 98 ? 0.662 7.668 -1.698 1.00 97.62 98 GLN A CA 1
ATOM 780 C C . GLN A 1 98 ? 1.541 6.476 -1.322 1.00 97.62 98 GLN A C 1
ATOM 782 O O . GLN A 1 98 ? 1.909 6.286 -0.164 1.00 97.62 98 GLN A O 1
ATOM 787 N N . VAL A 1 99 ? 1.884 5.670 -2.323 1.00 97.94 99 VAL A N 1
ATOM 788 C CA . VAL A 1 99 ? 2.880 4.605 -2.202 1.00 97.94 99 VAL A CA 1
ATOM 789 C C . VAL A 1 99 ? 3.962 4.858 -3.235 1.00 97.94 99 VAL A C 1
ATOM 791 O O . VAL A 1 99 ? 3.697 4.801 -4.436 1.00 97.94 99 VAL A O 1
ATOM 794 N N . LEU A 1 100 ? 5.168 5.165 -2.771 1.00 96.25 100 LEU A N 1
ATOM 795 C CA . LEU A 1 100 ? 6.292 5.599 -3.600 1.00 96.25 100 LEU A CA 1
ATOM 796 C C . LEU A 1 100 ? 7.546 4.764 -3.305 1.00 96.25 100 LEU A C 1
ATOM 798 O O . LEU A 1 100 ? 7.617 4.144 -2.246 1.00 96.25 100 LEU A O 1
ATOM 802 N N . PRO A 1 101 ? 8.541 4.727 -4.207 1.00 96.12 101 PRO A N 1
ATOM 803 C CA . PRO A 1 101 ? 9.848 4.155 -3.889 1.00 96.12 101 PRO A CA 1
ATOM 804 C C . PRO A 1 101 ? 10.438 4.774 -2.619 1.00 96.12 101 PRO A C 1
ATOM 806 O O . PRO A 1 101 ? 10.283 5.977 -2.395 1.00 96.12 101 PRO A O 1
ATOM 809 N N . ASN A 1 102 ? 11.118 3.963 -1.804 1.00 95.44 102 ASN A N 1
ATOM 810 C CA . ASN A 1 102 ? 11.800 4.458 -0.613 1.00 95.44 102 ASN A CA 1
ATOM 811 C C . ASN A 1 102 ? 12.780 5.600 -0.986 1.00 95.44 102 ASN A C 1
ATOM 813 O O . ASN A 1 102 ? 13.569 5.453 -1.928 1.00 95.44 102 ASN A O 1
ATOM 817 N N . PRO A 1 103 ? 12.760 6.736 -0.262 1.00 92.56 103 PRO A N 1
ATOM 818 C CA . PRO A 1 103 ? 13.532 7.929 -0.622 1.00 92.56 103 PRO A CA 1
ATOM 819 C C . PRO A 1 103 ? 15.053 7.761 -0.475 1.00 92.56 103 PRO A C 1
ATOM 821 O O . PRO A 1 103 ? 15.809 8.530 -1.065 1.00 92.56 103 PRO A O 1
ATOM 824 N N . PHE A 1 104 ? 15.512 6.758 0.274 1.00 94.75 104 PHE A N 1
ATOM 825 C CA . PHE A 1 104 ? 16.926 6.416 0.449 1.00 94.75 104 PHE A CA 1
ATOM 826 C C . PHE A 1 104 ? 17.428 5.382 -0.572 1.00 94.75 104 PHE A C 1
ATOM 828 O O . PHE A 1 104 ? 18.597 5.001 -0.538 1.00 94.75 104 PHE A O 1
ATOM 835 N N . GLY A 1 105 ? 16.572 4.935 -1.499 1.00 92.62 105 GLY A N 1
ATOM 836 C CA . GLY A 1 105 ? 16.934 3.965 -2.536 1.00 92.62 105 GLY A CA 1
ATOM 837 C C . GLY A 1 105 ? 16.939 2.509 -2.064 1.00 92.62 105 GLY A C 1
ATOM 838 O O . GLY A 1 105 ? 17.461 1.641 -2.766 1.00 92.62 105 GLY A O 1
ATOM 839 N N . GLU A 1 106 ? 16.365 2.226 -0.894 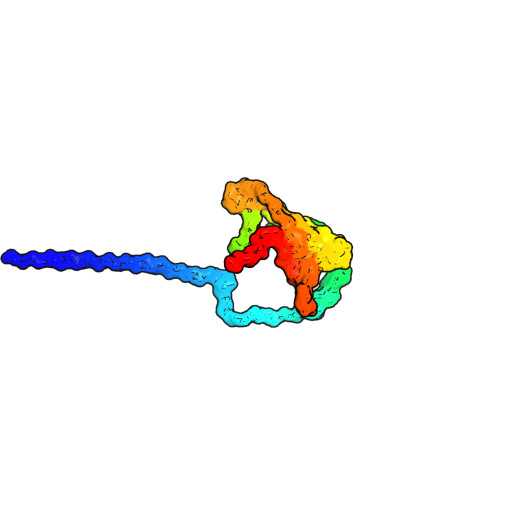1.00 95.19 106 GLU A N 1
ATOM 840 C CA . GLU A 1 106 ? 16.137 0.855 -0.434 1.00 95.19 106 GLU A CA 1
ATOM 841 C C . GLU A 1 106 ? 15.091 0.157 -1.316 1.00 95.19 106 GLU A C 1
ATOM 843 O O . GLU A 1 106 ? 14.216 0.791 -1.910 1.00 95.19 106 GLU A O 1
ATOM 848 N N . ALA A 1 107 ? 15.190 -1.167 -1.439 1.00 96.19 107 ALA A N 1
ATOM 849 C CA . ALA A 1 107 ? 14.400 -1.938 -2.394 1.00 96.19 107 ALA A CA 1
ATOM 850 C C . ALA A 1 107 ? 13.002 -2.291 -1.858 1.00 96.19 107 ALA A C 1
ATOM 852 O O . ALA A 1 107 ? 12.590 -3.445 -1.869 1.00 96.19 107 ALA A O 1
ATOM 853 N N . HIS A 1 108 ? 12.268 -1.289 -1.388 1.00 95.88 108 HIS A N 1
ATOM 854 C CA . HIS A 1 108 ? 10.876 -1.412 -0.978 1.00 95.88 108 HIS A CA 1
ATOM 855 C C . HIS A 1 108 ? 10.129 -0.090 -1.204 1.00 95.88 108 HIS A C 1
ATOM 857 O O . HIS A 1 108 ? 10.703 0.933 -1.586 1.00 95.88 108 HIS A O 1
ATOM 863 N N . LEU A 1 109 ? 8.813 -0.123 -1.006 1.00 96.94 109 LEU A N 1
ATOM 864 C CA . LEU A 1 109 ? 7.948 1.044 -1.144 1.00 96.94 109 LEU A CA 1
ATOM 865 C C . LEU A 1 109 ? 7.667 1.669 0.226 1.00 96.94 109 LEU A C 1
ATOM 867 O O . LEU A 1 109 ? 7.494 0.960 1.215 1.00 96.94 109 LEU A O 1
ATOM 871 N N . SER A 1 110 ? 7.560 2.990 0.266 1.00 96.75 110 SER A N 1
ATOM 872 C CA . SER A 1 110 ? 7.071 3.752 1.410 1.00 96.75 110 SER A CA 1
ATOM 873 C C . SER A 1 110 ? 5.588 4.059 1.225 1.00 96.75 110 SER A C 1
ATOM 875 O O . SER A 1 110 ? 5.184 4.567 0.178 1.00 96.75 110 SER A O 1
ATOM 877 N N . VAL A 1 111 ? 4.786 3.750 2.244 1.00 96.69 111 VAL A N 1
ATOM 878 C CA . VAL A 1 111 ? 3.364 4.107 2.318 1.00 96.69 111 VAL A CA 1
ATOM 879 C C . VAL A 1 111 ? 3.231 5.347 3.189 1.00 96.69 111 VAL A C 1
ATOM 881 O O . VAL A 1 111 ? 3.677 5.345 4.332 1.00 96.69 111 VAL A O 1
ATOM 884 N N . ASP A 1 112 ? 2.602 6.381 2.650 1.00 95.62 112 ASP A N 1
ATOM 885 C CA . ASP A 1 112 ? 2.468 7.684 3.289 1.00 95.62 112 ASP A CA 1
ATOM 886 C C . ASP A 1 112 ? 1.016 8.162 3.178 1.00 95.62 112 ASP A C 1
ATOM 888 O O . ASP A 1 112 ? 0.411 8.080 2.110 1.00 95.62 112 ASP A O 1
ATOM 892 N N . TYR A 1 113 ? 0.437 8.619 4.283 1.00 94.69 113 TYR A N 1
ATOM 893 C CA . TYR A 1 113 ? -0.936 9.118 4.345 1.00 94.69 113 TYR A CA 1
ATOM 894 C C . TYR A 1 113 ? -0.959 10.501 4.981 1.00 94.69 113 TYR A C 1
ATOM 896 O O . TYR A 1 113 ? -0.174 10.812 5.874 1.00 94.69 113 TYR A O 1
ATOM 904 N N . GLU A 1 114 ? -1.942 11.308 4.588 1.00 87.31 114 GLU A N 1
ATOM 905 C CA . GLU A 1 114 ? -2.184 12.604 5.216 1.00 87.31 114 GLU A CA 1
ATOM 906 C C . GLU A 1 114 ? -2.333 12.481 6.747 1.00 87.31 114 GLU A C 1
ATOM 908 O O . GLU A 1 114 ? -2.915 11.516 7.269 1.00 87.31 114 GLU A O 1
ATOM 913 N N . GLY A 1 115 ? -1.786 13.462 7.469 1.00 70.50 115 GLY A N 1
ATOM 914 C CA . GLY A 1 115 ? -1.797 13.497 8.932 1.00 70.50 115 GLY A CA 1
ATOM 915 C C . GLY A 1 115 ? -0.780 12.573 9.611 1.00 70.50 115 GLY A C 1
ATOM 916 O O . GLY A 1 115 ? -0.772 12.500 10.836 1.00 70.50 115 GLY A O 1
ATOM 917 N N . CYS A 1 116 ? 0.095 11.899 8.858 1.00 59.19 116 CYS A N 1
ATOM 918 C CA . CYS A 1 116 ? 1.304 11.256 9.383 1.00 59.19 116 CYS A CA 1
ATOM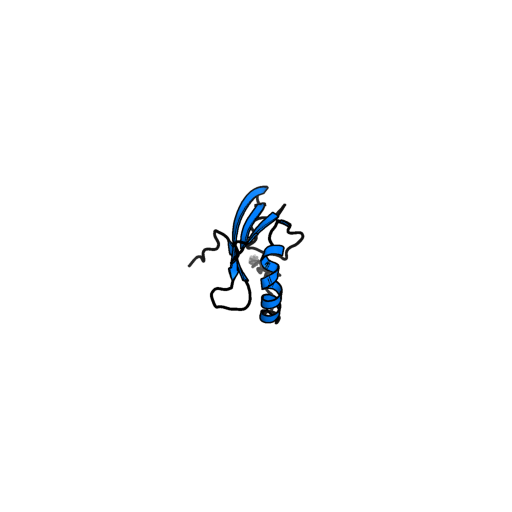 919 C C . CYS A 1 116 ? 2.453 12.275 9.538 1.00 59.19 116 CYS A C 1
ATOM 921 O O . CYS A 1 116 ? 3.586 12.013 9.148 1.00 59.19 116 CYS A O 1
ATOM 923 N N . GLU A 1 117 ? 2.176 13.462 10.081 1.00 47.59 117 GLU A N 1
ATOM 924 C CA . GLU A 1 117 ? 3.240 14.381 10.484 1.00 47.59 117 GLU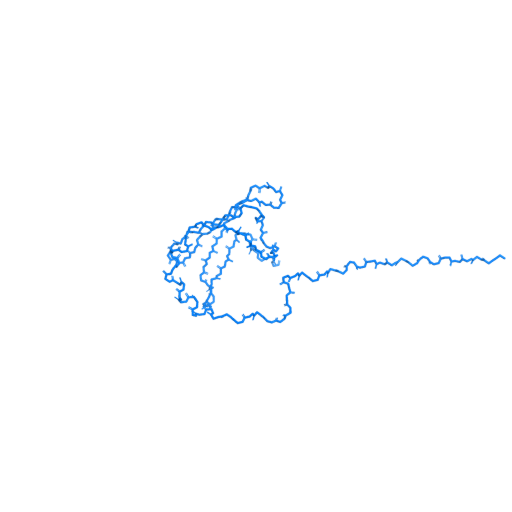 A CA 1
ATOM 925 C C . GLU A 1 117 ? 3.826 13.885 11.808 1.00 47.59 117 GLU A C 1
ATOM 927 O O . GLU A 1 117 ? 3.105 13.656 12.782 1.00 47.59 117 GLU A O 1
ATOM 932 N N . TYR A 1 118 ? 5.144 13.688 11.836 1.00 43.03 118 TYR A N 1
ATOM 933 C CA . TYR A 1 118 ? 5.878 13.458 13.072 1.00 43.03 118 TYR A CA 1
ATOM 934 C C . TYR A 1 118 ? 5.617 14.645 14.002 1.00 43.03 118 TYR A C 1
ATOM 936 O O . TYR A 1 118 ? 6.067 15.756 13.719 1.00 43.03 118 TYR A O 1
ATOM 944 N N . SER A 1 119 ? 4.909 14.423 15.112 1.00 33.69 119 SER A N 1
ATOM 945 C CA . SER A 1 119 ? 4.988 15.333 16.250 1.00 33.69 119 SER A CA 1
ATOM 946 C C . SER A 1 119 ? 6.453 15.362 16.690 1.00 33.69 119 SER A C 1
ATOM 948 O O . SER A 1 119 ? 6.934 14.389 17.277 1.00 33.69 119 SER A O 1
ATOM 950 N N . GLN A 1 120 ? 7.168 16.420 16.311 1.00 32.94 120 GLN A N 1
ATOM 951 C CA . GLN A 1 120 ? 8.431 16.792 16.944 1.00 32.94 120 GLN A CA 1
ATOM 952 C C . GLN A 1 120 ? 8.156 17.345 18.340 1.00 32.94 120 GLN A C 1
ATOM 954 O O . GLN A 1 120 ? 7.125 18.040 18.501 1.00 32.94 120 GLN A O 1
#

Radius of gyration: 23.5 Å; chains: 1; bounding box: 36×28×91 Å

InterPro domains:
  IPR012674 Calycin [G3DSA:2.40.128.20] (17-120)
  IPR012674 Calycin [SSF50814] (5-115)

Organism: Penaeus vannamei (NCBI:txid6689)

Sequence (120 aa):
MKTSLLFLALTAFVAADKIPDFVVPGKCPHVDERSLYEQQRPNHPKYAGVWYEIAITNNPYQLIRQCVRNEYTFDGTKFNVRSTGIDARGSPMTRNGQVLPNPFGEAHLSVDYEGCEYSQ

Foldseek 3Di:
DDDDDDDDDDDDPPPPPPDDPVDDPDDDDDDPLQVVLVVCLVCVQVPAAKDFDPDDDDDPPDFADPRWIWGWDDPSFWTWIWIWHAGPVRHTDIKTWIWGQDPVNPSGIDTGIPPPDPPD

Secondary structure (DSSP, 8-state):
-----------------PPPTT--SS-PPP--HHHHHHHHGGGHHHH-EEEE-------TT--EEEEEEEEEEE-SS-EEEEEEEEETTS-EEEEEEEEEE-TT--SSEEEEETT-----

pLDDT: mean 87.87, std 17.8, range [32.94, 98.81]